Protein AF-A1YMU6-F1 (afdb_monomer_lite)

Secondary structure (DSSP, 8-state):
--SS-SSSHHHHHHHHHHHHHHHSTTT-TTTTS-HHHHHHHHHHHHHHHHTT-HHHHHHHHHHHHHHHHHT---TTSHHHHHHHHHHHHHHHHHGGG-

pLDDT: mean 90.6, std 12.71, range [47.78, 97.75]

Organism: Sus scrofa (NCBI:txid9823)

Foldseek 3Di:
DPPDPPALPVLVVVLVVVVVQCPPPPRVPPVPDDPVVVVVVSVVSSLLSSLLGVVVVVVLVVVLVVCVVVVVQDPVDPVSVSSVSSVVSNCVVCVVVD

Sequence (98 aa):
AQLYGTSATLEHHHFNHAVMILQSEGHNIFANLSSKEYSDLMQLLKQSILATDLTLYFERRTEFFELVSKGEYDWNVKNHRDIFRSMLMTACDLGTWT

Radius of gyration: 15.56 Å; chains: 1; bounding box: 36×31×40 Å

Structure (mmCIF, N/CA/C/O backbone):
data_AF-A1YMU6-F1
#
_entry.id   AF-A1YMU6-F1
#
loop_
_atom_site.group_PDB
_atom_site.id
_atom_site.type_symbol
_atom_site.label_atom_id
_atom_site.label_alt_id
_atom_site.label_comp_id
_atom_site.label_asym_id
_atom_site.label_entity_id
_atom_site.label_seq_id
_atom_site.pdbx_PDB_ins_code
_atom_site.Cartn_x
_atom_site.Cartn_y
_atom_site.Cartn_z
_atom_site.occupancy
_atom_site.B_iso_or_equiv
_atom_site.auth_seq_id
_atom_site.auth_comp_id
_atom_site.auth_asym_id
_atom_site.auth_atom_id
_atom_site.pdbx_PDB_model_num
ATOM 1 N N . ALA A 1 1 ? 14.091 10.184 17.132 1.00 49.25 1 ALA A N 1
ATOM 2 C CA . ALA A 1 1 ? 14.727 9.637 15.913 1.00 49.25 1 ALA A CA 1
ATOM 3 C C . ALA A 1 1 ? 15.370 8.249 16.104 1.00 49.25 1 ALA A C 1
ATOM 5 O O . ALA A 1 1 ? 15.848 7.692 15.133 1.00 49.25 1 ALA A O 1
ATOM 6 N N . GLN A 1 2 ? 15.377 7.659 17.311 1.00 49.62 2 GLN A N 1
ATOM 7 C CA . GLN A 1 2 ? 16.160 6.444 17.610 1.00 49.62 2 GLN A CA 1
ATOM 8 C C . GLN A 1 2 ? 15.361 5.120 17.556 1.00 49.62 2 GLN A C 1
ATOM 10 O O . GLN A 1 2 ? 15.930 4.064 17.796 1.00 49.62 2 GLN A O 1
ATOM 15 N N . LEU A 1 3 ? 14.054 5.168 17.256 1.00 54.44 3 LEU A N 1
ATOM 16 C CA . LEU A 1 3 ? 13.156 3.995 17.236 1.00 54.44 3 LEU A CA 1
ATOM 17 C C . LEU A 1 3 ? 12.945 3.385 15.840 1.00 54.44 3 LEU A C 1
ATOM 19 O O . LEU A 1 3 ? 12.642 2.202 15.738 1.00 54.44 3 LEU A O 1
ATOM 23 N N . TYR A 1 4 ? 13.126 4.164 14.772 1.00 47.78 4 TYR A N 1
ATOM 24 C CA . TYR A 1 4 ? 12.961 3.716 13.389 1.00 47.78 4 TYR A CA 1
ATOM 25 C C . TYR A 1 4 ? 14.312 3.903 12.709 1.00 47.78 4 TYR A C 1
ATOM 27 O O . TYR A 1 4 ? 14.702 5.033 12.433 1.00 47.78 4 TYR A O 1
ATOM 35 N N . GLY A 1 5 ? 15.092 2.831 12.567 1.00 48.06 5 GLY A N 1
ATOM 36 C CA . GLY A 1 5 ? 16.435 2.900 11.990 1.00 48.06 5 GLY A CA 1
ATOM 37 C C . GLY A 1 5 ? 16.408 3.564 10.613 1.00 48.06 5 GLY A C 1
ATOM 38 O O . GLY A 1 5 ? 15.914 2.956 9.681 1.00 48.06 5 GLY A O 1
ATOM 39 N N . THR A 1 6 ? 16.882 4.812 10.540 1.00 55.28 6 THR A N 1
ATOM 40 C CA . THR A 1 6 ? 17.239 5.661 9.377 1.00 55.28 6 THR A CA 1
ATOM 41 C C . THR A 1 6 ? 16.351 5.706 8.118 1.00 55.28 6 THR A C 1
ATOM 43 O O . THR A 1 6 ? 16.608 6.562 7.282 1.00 55.28 6 THR A O 1
ATOM 46 N N . SER A 1 7 ? 15.306 4.893 7.970 1.00 63.31 7 SER A N 1
ATOM 47 C CA . SER A 1 7 ? 14.477 4.793 6.759 1.00 63.31 7 SER A CA 1
ATOM 48 C C . SER A 1 7 ? 13.005 5.032 7.097 1.00 63.31 7 SER A C 1
ATOM 50 O O . SER A 1 7 ? 12.526 4.572 8.139 1.00 63.31 7 SER A O 1
ATOM 52 N N . ALA A 1 8 ? 12.293 5.764 6.238 1.00 74.69 8 ALA A N 1
ATOM 53 C CA . ALA A 1 8 ? 10.862 6.045 6.343 1.00 74.69 8 ALA A CA 1
ATOM 54 C C . ALA A 1 8 ? 10.380 6.594 7.709 1.00 74.69 8 ALA A C 1
ATOM 56 O O . ALA A 1 8 ? 9.319 6.209 8.213 1.00 74.69 8 ALA A O 1
ATOM 57 N N . THR A 1 9 ? 11.180 7.424 8.396 1.00 86.38 9 THR A N 1
ATOM 58 C CA . THR A 1 9 ? 10.844 7.890 9.763 1.00 86.38 9 THR A CA 1
ATOM 59 C C . THR A 1 9 ? 9.599 8.782 9.779 1.00 86.38 9 THR A C 1
ATOM 61 O O . THR A 1 9 ? 8.793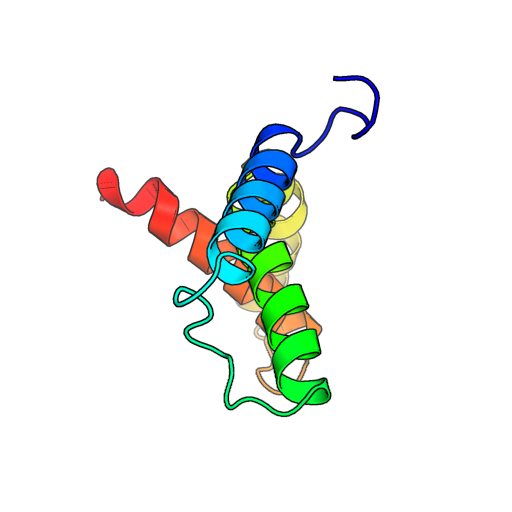 8.686 10.709 1.00 86.38 9 THR A O 1
ATOM 64 N N . LEU A 1 10 ? 9.426 9.633 8.763 1.00 92.25 10 LEU A N 1
ATOM 65 C CA . LEU A 1 10 ? 8.268 10.523 8.652 1.00 92.25 10 LEU A CA 1
ATOM 66 C C . LEU A 1 10 ? 7.006 9.740 8.291 1.00 92.25 10 LEU A C 1
ATOM 68 O O . LEU A 1 10 ? 5.947 9.972 8.858 1.00 92.25 10 LEU A O 1
ATOM 72 N N . GLU A 1 11 ? 7.125 8.739 7.437 1.00 94.69 11 GLU A N 1
ATOM 73 C CA . GLU A 1 11 ? 6.032 7.891 6.981 1.00 94.69 11 GLU A CA 1
ATOM 74 C C . GLU A 1 11 ? 5.533 6.991 8.119 1.00 94.69 11 GLU A C 1
ATOM 76 O O . GLU A 1 11 ? 4.327 6.835 8.312 1.00 94.69 11 GLU A O 1
ATOM 81 N N . HIS A 1 12 ? 6.436 6.469 8.959 1.00 92.62 12 HIS A N 1
ATOM 82 C CA . HIS A 1 12 ? 6.045 5.794 10.202 1.00 92.62 12 HIS A CA 1
ATOM 83 C C . HIS A 1 12 ? 5.314 6.739 11.161 1.00 92.62 12 HIS A C 1
ATOM 85 O O . HIS A 1 12 ? 4.340 6.341 11.804 1.00 92.62 12 HIS A O 1
ATOM 91 N N . HIS A 1 13 ? 5.761 7.992 11.255 1.00 94.62 13 HIS A N 1
ATOM 92 C CA . HIS A 1 13 ? 5.071 9.009 12.037 1.00 94.62 13 HIS A CA 1
ATOM 93 C C . HIS A 1 13 ? 3.671 9.300 11.468 1.00 94.62 13 HIS A C 1
ATOM 95 O O . HIS A 1 13 ? 2.700 9.238 12.220 1.00 94.62 13 HIS A O 1
ATOM 101 N N . HIS A 1 14 ? 3.531 9.493 10.154 1.00 96.06 14 HIS A N 1
ATOM 102 C CA . HIS A 1 14 ? 2.241 9.679 9.481 1.00 96.06 14 HIS A CA 1
ATOM 103 C C . HIS A 1 14 ? 1.293 8.497 9.710 1.00 96.06 14 HIS A C 1
ATOM 105 O O . HIS A 1 14 ? 0.123 8.704 10.032 1.00 96.06 14 HIS A O 1
ATOM 111 N N . PHE A 1 15 ? 1.790 7.260 9.623 1.00 97.00 15 PHE A N 1
ATOM 112 C CA . PHE A 1 15 ? 0.988 6.072 9.910 1.00 97.00 15 PHE A CA 1
ATOM 113 C C . PHE A 1 15 ? 0.474 6.066 11.353 1.00 97.00 15 PHE A C 1
ATOM 115 O O . PHE A 1 15 ? -0.721 5.876 11.576 1.00 97.00 15 PHE A O 1
ATOM 122 N N . ASN A 1 16 ? 1.340 6.333 12.333 1.00 95.75 16 ASN A N 1
ATOM 123 C CA . ASN A 1 16 ? 0.931 6.400 13.738 1.00 95.75 16 ASN A CA 1
ATOM 124 C C . ASN A 1 16 ? -0.105 7.508 13.984 1.00 95.75 16 ASN A C 1
ATOM 126 O O . ASN A 1 16 ? -1.060 7.300 14.730 1.00 95.75 16 ASN A O 1
ATOM 130 N N . HIS A 1 17 ? 0.045 8.661 13.327 1.00 96.69 17 HIS A N 1
ATOM 131 C CA . HIS A 1 17 ? -0.943 9.739 13.380 1.00 96.69 17 HIS A CA 1
ATOM 132 C C . HIS A 1 17 ? -2.292 9.321 12.781 1.00 96.69 17 HIS A C 1
ATOM 134 O O . HIS A 1 17 ? -3.332 9.589 13.383 1.00 96.69 17 HIS A O 1
ATOM 140 N N . ALA A 1 18 ? -2.294 8.617 11.646 1.00 96.88 18 ALA A N 1
ATOM 141 C CA . ALA A 1 18 ? -3.517 8.077 11.057 1.00 96.88 18 ALA A CA 1
ATOM 142 C C . ALA A 1 18 ? -4.205 7.071 11.998 1.00 96.88 18 ALA A C 1
ATOM 144 O O . ALA A 1 18 ? -5.419 7.138 12.191 1.00 96.88 18 ALA A O 1
ATOM 145 N N . VAL A 1 19 ? -3.435 6.186 12.642 1.00 96.38 19 VAL A N 1
ATOM 146 C CA . VAL A 1 19 ? -3.952 5.231 13.639 1.00 96.38 19 VAL A CA 1
ATOM 147 C C . VAL A 1 19 ? -4.578 5.963 14.827 1.00 96.38 19 VAL A C 1
ATOM 149 O O . VAL A 1 19 ? -5.679 5.613 15.241 1.00 96.38 19 VAL A O 1
ATOM 152 N N . MET A 1 20 ? -3.914 6.997 15.349 1.00 97.00 20 MET A N 1
ATOM 153 C CA . MET A 1 20 ? -4.418 7.805 16.464 1.00 97.00 20 MET A CA 1
ATOM 154 C C . MET A 1 20 ? -5.768 8.456 16.132 1.00 97.00 20 MET A C 1
ATOM 156 O O . MET A 1 20 ? -6.685 8.423 16.953 1.00 97.00 20 MET A O 1
ATOM 160 N N . ILE A 1 21 ? -5.915 9.014 14.926 1.00 97.12 21 ILE A N 1
ATOM 161 C CA . ILE A 1 21 ? -7.189 9.584 14.466 1.00 97.12 21 ILE A CA 1
ATOM 162 C C . ILE A 1 21 ? -8.258 8.491 14.398 1.00 97.12 21 ILE A C 1
ATOM 164 O O . ILE A 1 21 ? -9.330 8.663 14.965 1.00 97.12 21 ILE A O 1
ATOM 168 N N . LEU A 1 22 ? -7.962 7.346 13.778 1.00 95.81 22 LEU A N 1
ATOM 169 C CA . LEU A 1 22 ? -8.919 6.237 13.668 1.00 95.81 22 LEU A CA 1
ATOM 170 C C . LEU A 1 22 ? -9.339 5.665 15.028 1.00 95.81 22 LEU A C 1
ATOM 172 O O . LEU A 1 22 ? -10.451 5.167 15.159 1.00 95.81 22 LEU A O 1
ATOM 176 N N . GLN A 1 23 ? -8.472 5.733 16.037 1.00 92.38 23 GLN A N 1
ATOM 177 C CA . GLN A 1 23 ? -8.756 5.274 17.400 1.00 92.38 23 GLN A CA 1
ATOM 178 C C . GLN A 1 23 ? -9.435 6.335 18.276 1.00 92.38 23 GLN A C 1
ATOM 180 O O . GLN A 1 23 ? -9.856 6.021 19.389 1.00 92.38 23 GLN A O 1
ATOM 185 N N . SER A 1 24 ? -9.552 7.576 17.798 1.00 96.19 24 SER A N 1
ATOM 186 C CA . SER A 1 24 ? -10.235 8.643 18.527 1.00 96.19 24 SER A CA 1
ATOM 187 C C . SER A 1 24 ? -11.744 8.390 18.558 1.00 96.19 24 SER A C 1
ATOM 189 O O . SER A 1 24 ? -12.337 7.908 17.589 1.00 96.19 24 SER A O 1
ATOM 191 N N . GLU A 1 25 ? -12.386 8.722 19.678 1.00 95.12 25 GLU A N 1
ATOM 192 C CA . GLU A 1 25 ? -13.821 8.499 19.871 1.00 95.12 25 GLU A CA 1
ATOM 193 C C . GLU A 1 25 ? -14.636 9.156 18.746 1.00 95.12 25 GLU A C 1
ATOM 195 O O . GLU A 1 25 ? -14.430 10.323 18.418 1.00 95.12 25 GLU A O 1
ATOM 200 N N . GLY A 1 26 ? -15.521 8.389 18.105 1.00 94.56 26 GLY A N 1
ATOM 201 C CA . GLY A 1 26 ? -16.352 8.863 16.992 1.00 94.56 26 GLY A CA 1
ATOM 202 C C . GLY A 1 26 ? -15.657 8.988 15.626 1.00 94.56 26 GLY A C 1
ATOM 203 O O . GLY A 1 26 ? -16.325 9.339 14.659 1.00 94.56 26 GLY A O 1
ATOM 204 N N . HIS A 1 27 ? -14.361 8.676 15.508 1.00 94.88 27 HIS A N 1
ATOM 205 C CA . HIS A 1 27 ? -13.588 8.859 14.266 1.00 94.88 27 HIS A CA 1
ATOM 206 C C . HIS A 1 27 ? -13.261 7.553 13.531 1.00 94.88 27 HIS A C 1
ATOM 208 O O . HIS A 1 27 ? -12.753 7.587 12.407 1.00 94.88 27 HIS A O 1
ATOM 214 N N . ASN A 1 28 ? -13.558 6.395 14.130 1.00 94.44 28 ASN A N 1
ATOM 215 C CA . ASN A 1 28 ? -13.334 5.110 13.477 1.00 94.44 28 ASN A CA 1
ATOM 216 C C . ASN A 1 28 ? -14.357 4.872 12.355 1.00 94.44 28 ASN A C 1
ATOM 218 O O . ASN A 1 28 ? -15.364 4.185 12.537 1.00 94.44 28 ASN A O 1
ATOM 222 N N . ILE A 1 29 ? -14.067 5.394 11.164 1.00 96.31 29 ILE A N 1
ATOM 223 C CA . ILE A 1 29 ? -14.884 5.196 9.957 1.00 96.31 29 ILE A CA 1
ATOM 224 C C . ILE A 1 29 ? -14.931 3.730 9.485 1.00 96.31 29 ILE A C 1
ATOM 226 O O . ILE A 1 29 ? -15.724 3.389 8.612 1.00 96.31 29 ILE A O 1
ATOM 230 N N . PHE A 1 30 ? -14.117 2.851 10.078 1.00 95.69 30 PHE A N 1
ATOM 231 C CA . PHE A 1 30 ? -14.036 1.423 9.772 1.00 95.69 30 PHE A CA 1
ATOM 232 C C . PHE A 1 30 ? -14.589 0.536 10.898 1.00 95.69 30 PHE A C 1
ATOM 234 O O . PHE A 1 30 ? -14.352 -0.670 10.901 1.00 95.69 30 PHE A O 1
ATOM 241 N N . ALA A 1 31 ? -15.341 1.105 11.848 1.00 93.81 31 ALA A N 1
ATOM 242 C CA . ALA A 1 31 ? -15.844 0.396 13.030 1.00 93.81 31 ALA A CA 1
ATOM 243 C C . ALA A 1 31 ? -16.731 -0.827 12.719 1.00 93.81 31 ALA A C 1
ATOM 245 O O . ALA A 1 31 ? -16.846 -1.720 13.552 1.00 93.81 31 ALA A O 1
ATOM 246 N N . ASN A 1 32 ? -17.338 -0.877 11.529 1.00 95.75 32 ASN A N 1
ATOM 247 C CA . ASN A 1 32 ? -18.222 -1.969 11.108 1.00 95.75 32 ASN A CA 1
ATOM 248 C C . ASN A 1 32 ? -17.491 -3.137 10.425 1.00 95.75 32 ASN A C 1
ATOM 250 O O . ASN A 1 32 ? -18.139 -4.109 10.040 1.00 95.75 32 ASN A O 1
ATOM 254 N N . LEU A 1 33 ? -16.172 -3.048 10.236 1.00 96.94 33 LEU A N 1
ATOM 255 C CA . LEU A 1 33 ? -15.386 -4.143 9.673 1.00 96.94 33 LEU A CA 1
ATOM 256 C C . LEU A 1 33 ? -15.207 -5.269 10.694 1.00 96.94 33 LEU A C 1
ATOM 258 O O . LEU A 1 33 ? -15.056 -5.031 11.895 1.00 96.94 33 LEU A O 1
ATOM 262 N N . SER A 1 34 ? -15.140 -6.508 10.211 1.00 97.75 34 SER A N 1
ATOM 263 C CA . SER A 1 34 ? -14.671 -7.618 11.038 1.00 97.75 34 SER A CA 1
ATOM 264 C C . SER A 1 34 ? -13.222 -7.386 11.476 1.00 97.75 34 SER A C 1
ATOM 266 O O . SER A 1 34 ? -12.449 -6.689 10.816 1.00 97.75 34 SER A O 1
ATOM 268 N N . SER A 1 35 ? -12.796 -8.032 12.564 1.00 95.94 35 SER A N 1
ATOM 269 C CA . SER A 1 35 ? -11.414 -7.908 13.052 1.00 95.94 35 SER A CA 1
ATOM 270 C C . SER A 1 35 ? -10.373 -8.291 11.992 1.00 95.94 35 SER A C 1
ATOM 272 O O . SER A 1 35 ? -9.288 -7.714 11.953 1.00 95.94 35 SER A O 1
ATOM 274 N N . LYS A 1 36 ? -10.711 -9.240 11.107 1.00 97.06 36 LYS A N 1
ATOM 275 C CA . LYS A 1 36 ? -9.851 -9.645 9.993 1.00 97.06 36 LYS A CA 1
ATOM 276 C C . LYS A 1 36 ? -9.734 -8.542 8.942 1.00 97.06 36 LYS A C 1
ATOM 278 O O . LYS A 1 36 ? -8.621 -8.174 8.586 1.00 97.06 36 LYS A O 1
ATOM 283 N N . GLU A 1 37 ? -10.859 -8.004 8.481 1.00 97.31 37 GLU A N 1
ATOM 284 C CA . GLU A 1 37 ? -10.876 -6.919 7.491 1.00 97.31 37 GLU A CA 1
ATOM 285 C C . GLU A 1 37 ? -10.188 -5.665 8.026 1.00 97.31 37 GLU A C 1
ATOM 287 O O . GLU A 1 37 ? -9.425 -5.031 7.303 1.00 97.31 37 GLU A O 1
ATOM 292 N N . TYR A 1 38 ? -10.392 -5.345 9.305 1.00 96.25 38 TYR A N 1
ATOM 293 C CA . TYR A 1 38 ? -9.706 -4.236 9.955 1.00 96.25 38 TYR A CA 1
ATOM 294 C C . TYR A 1 38 ? -8.188 -4.454 9.981 1.00 96.25 38 TYR A C 1
ATOM 296 O O . TYR A 1 38 ? -7.429 -3.558 9.626 1.00 96.25 38 TYR A O 1
ATOM 304 N N . SER A 1 39 ? -7.723 -5.654 10.340 1.00 96.06 39 SER A N 1
ATOM 305 C CA . SER A 1 39 ? -6.293 -5.989 10.309 1.00 96.06 39 SER A CA 1
ATOM 306 C C . SER A 1 39 ? -5.707 -5.865 8.898 1.00 96.06 39 SER A C 1
ATOM 308 O O . SER A 1 39 ? -4.641 -5.270 8.719 1.00 96.06 39 SER A O 1
ATOM 310 N N . ASP A 1 40 ? -6.405 -6.400 7.894 1.00 95.62 40 ASP A N 1
ATOM 311 C CA . ASP A 1 40 ? -5.974 -6.351 6.495 1.00 95.62 40 ASP A CA 1
ATOM 312 C C . ASP A 1 40 ? -5.937 -4.892 5.983 1.00 95.62 40 ASP A C 1
ATOM 314 O O . ASP A 1 40 ? -4.985 -4.489 5.308 1.00 95.62 40 ASP A O 1
ATOM 318 N N . LEU A 1 41 ? -6.911 -4.066 6.380 1.00 96.00 41 LEU A N 1
ATOM 319 C CA . LEU A 1 41 ? -6.954 -2.633 6.088 1.00 96.00 41 LEU A CA 1
ATOM 320 C C . LEU A 1 41 ? -5.801 -1.870 6.747 1.00 96.00 41 LEU A C 1
ATOM 322 O O . LEU A 1 41 ? -5.162 -1.055 6.087 1.00 96.00 41 LEU A O 1
ATOM 326 N N . MET A 1 42 ? -5.509 -2.123 8.024 1.00 96.38 42 MET A N 1
ATOM 327 C CA . MET A 1 42 ? -4.412 -1.449 8.728 1.00 96.38 42 MET A CA 1
ATOM 328 C C . MET A 1 42 ? -3.056 -1.781 8.102 1.00 96.38 42 MET A C 1
ATOM 330 O O . MET A 1 42 ? -2.194 -0.905 7.987 1.00 96.38 42 MET A O 1
ATOM 334 N N . GLN A 1 43 ? -2.877 -3.024 7.647 1.00 95.38 43 GLN A N 1
ATOM 335 C CA . GLN A 1 43 ? -1.689 -3.428 6.902 1.00 95.38 43 GLN A CA 1
ATOM 336 C C . GLN A 1 43 ? -1.597 -2.695 5.558 1.00 95.38 43 GLN A C 1
ATOM 338 O O . GLN A 1 43 ? -0.523 -2.198 5.211 1.00 95.38 43 GLN A O 1
ATOM 343 N N . LEU A 1 44 ? -2.710 -2.593 4.825 1.00 95.19 44 LEU A N 1
ATOM 344 C CA . LEU A 1 44 ? -2.770 -1.853 3.565 1.00 95.19 44 LEU A CA 1
ATOM 345 C C . LEU A 1 44 ? -2.457 -0.365 3.774 1.00 95.19 44 LEU A C 1
ATOM 347 O O . LEU A 1 44 ? -1.616 0.179 3.068 1.00 95.19 44 LEU A O 1
ATOM 351 N N . LEU A 1 45 ? -3.065 0.274 4.778 1.00 96.25 45 LEU A N 1
ATOM 352 C CA . LEU A 1 45 ? -2.830 1.676 5.131 1.00 96.25 45 LEU A CA 1
ATOM 353 C C . LEU A 1 45 ? -1.349 1.933 5.429 1.00 96.25 45 LEU A C 1
ATOM 355 O O . LEU A 1 45 ? -0.766 2.876 4.894 1.00 96.25 45 LEU A O 1
ATOM 359 N N . LYS A 1 46 ? -0.720 1.064 6.232 1.00 96.06 46 LYS A N 1
ATOM 360 C CA . LYS A 1 46 ? 0.713 1.147 6.533 1.00 96.06 46 LYS A CA 1
ATOM 361 C C . LYS A 1 46 ? 1.557 1.072 5.264 1.00 96.06 46 LYS A C 1
ATOM 363 O O . LYS A 1 46 ? 2.444 1.895 5.071 1.00 96.06 46 LYS A O 1
ATOM 368 N N . GLN A 1 47 ? 1.294 0.086 4.408 1.00 94.69 47 GLN A N 1
ATOM 369 C CA . GLN A 1 47 ? 2.047 -0.106 3.168 1.00 94.69 47 GLN A CA 1
ATOM 370 C C . GLN A 1 47 ? 1.889 1.076 2.210 1.00 94.69 47 GLN A C 1
ATOM 372 O O . GLN A 1 47 ? 2.874 1.485 1.600 1.00 94.69 47 GLN A O 1
ATOM 377 N N . SER A 1 48 ? 0.685 1.640 2.110 1.00 95.62 48 SER A N 1
ATOM 378 C CA . SER A 1 48 ? 0.413 2.796 1.259 1.00 95.62 48 SER A CA 1
ATOM 379 C C . SER A 1 48 ? 1.142 4.053 1.729 1.00 95.62 48 SER A C 1
ATOM 381 O O . SER A 1 48 ? 1.721 4.747 0.902 1.00 95.62 48 SER A O 1
ATOM 383 N N . ILE A 1 49 ? 1.161 4.326 3.040 1.00 96.06 49 ILE A N 1
ATOM 384 C CA . ILE A 1 49 ? 1.874 5.487 3.600 1.00 96.06 49 ILE A CA 1
ATOM 385 C C . ILE A 1 49 ? 3.388 5.311 3.471 1.00 96.06 49 ILE A C 1
ATOM 387 O O . ILE A 1 49 ? 4.078 6.239 3.084 1.00 96.06 49 ILE A O 1
ATOM 391 N N . LEU A 1 50 ? 3.926 4.119 3.742 1.00 94.81 50 LEU A N 1
ATOM 392 C CA . LEU A 1 50 ? 5.361 3.881 3.559 1.00 94.81 50 LEU A CA 1
ATOM 393 C C . LEU A 1 50 ? 5.790 4.030 2.093 1.00 94.81 50 LEU A C 1
ATOM 395 O O . LEU A 1 50 ? 6.896 4.479 1.827 1.00 94.81 50 LEU A O 1
ATOM 399 N N . ALA A 1 51 ? 4.925 3.694 1.134 1.00 94.88 51 ALA A N 1
ATOM 400 C CA . ALA A 1 51 ? 5.234 3.824 -0.289 1.00 94.88 51 ALA A CA 1
ATOM 401 C C . ALA A 1 51 ? 5.378 5.277 -0.789 1.00 94.88 51 ALA A C 1
ATOM 403 O O . ALA A 1 51 ? 5.774 5.473 -1.939 1.00 94.88 51 ALA A O 1
ATOM 404 N N . THR A 1 52 ? 5.079 6.285 0.037 1.00 94.69 52 THR A N 1
ATOM 405 C CA . THR A 1 52 ? 5.380 7.687 -0.292 1.00 94.69 52 THR A CA 1
ATOM 406 C C . THR A 1 52 ? 6.842 8.055 -0.010 1.00 94.69 52 THR A C 1
ATOM 408 O O . THR A 1 52 ? 7.305 9.077 -0.502 1.00 94.69 52 THR A O 1
ATOM 411 N N . ASP A 1 53 ? 7.604 7.230 0.724 1.00 94.31 53 ASP A N 1
ATOM 412 C CA . ASP A 1 53 ? 9.055 7.422 0.867 1.00 94.31 53 ASP A CA 1
ATOM 413 C C . ASP A 1 53 ? 9.746 7.129 -0.475 1.00 94.31 53 ASP A C 1
ATOM 415 O O . ASP A 1 53 ? 9.761 5.992 -0.965 1.00 94.31 53 ASP A O 1
ATOM 419 N N . LEU A 1 54 ? 10.367 8.153 -1.065 1.00 92.88 54 LEU A N 1
ATOM 420 C CA . LEU A 1 54 ? 11.081 8.024 -2.335 1.00 92.88 54 LEU A CA 1
ATOM 421 C C . LEU A 1 54 ? 12.240 7.019 -2.274 1.00 92.88 54 LEU A C 1
ATOM 423 O O . LEU A 1 54 ? 12.573 6.418 -3.297 1.00 92.88 54 LEU A O 1
ATOM 427 N N . THR A 1 55 ? 12.824 6.780 -1.100 1.00 92.06 55 THR A N 1
ATOM 428 C CA . THR A 1 55 ? 13.844 5.738 -0.907 1.00 92.06 55 THR A CA 1
ATOM 429 C C . THR A 1 55 ? 13.265 4.364 -1.242 1.00 92.06 55 THR A C 1
ATOM 431 O O . THR A 1 55 ? 13.822 3.639 -2.067 1.00 92.06 55 THR A O 1
ATOM 434 N N . LEU A 1 56 ? 12.084 4.050 -0.698 1.00 91.00 56 LEU A N 1
ATOM 435 C CA . LEU A 1 56 ? 11.374 2.796 -0.964 1.00 91.00 56 LEU A CA 1
ATOM 436 C C . LEU A 1 56 ? 10.886 2.707 -2.416 1.00 91.00 56 LEU A C 1
ATOM 438 O O . LEU A 1 56 ? 10.880 1.620 -3.000 1.00 91.00 56 LEU A O 1
ATOM 442 N N . TYR A 1 57 ? 10.514 3.834 -3.031 1.00 93.56 57 TYR A N 1
ATOM 443 C CA . TYR A 1 57 ? 10.232 3.882 -4.467 1.00 93.56 57 TYR A CA 1
ATOM 444 C C . TYR A 1 57 ? 11.455 3.457 -5.292 1.00 93.56 57 TYR A C 1
ATOM 446 O O . TYR A 1 57 ? 11.333 2.592 -6.162 1.00 93.56 57 TYR A O 1
ATOM 454 N N . PHE A 1 58 ? 12.638 4.014 -5.020 1.00 93.19 58 PHE A N 1
ATOM 455 C CA . PHE A 1 58 ? 13.852 3.689 -5.773 1.00 93.19 58 PHE A CA 1
ATOM 456 C C . PHE A 1 58 ? 14.291 2.231 -5.601 1.00 93.19 58 PHE A C 1
ATOM 458 O O . PHE A 1 58 ? 14.765 1.636 -6.570 1.00 93.19 58 PHE A O 1
ATOM 465 N N . GLU A 1 59 ? 14.080 1.645 -4.423 1.00 91.94 59 GLU A N 1
ATOM 466 C CA . GLU A 1 59 ? 14.329 0.222 -4.165 1.00 91.94 59 GLU A CA 1
ATOM 467 C C . GLU A 1 59 ? 13.395 -0.695 -4.970 1.00 91.94 59 GLU A C 1
ATOM 469 O O . GLU A 1 59 ? 13.825 -1.737 -5.462 1.00 91.94 59 GLU A O 1
ATOM 474 N N . ARG A 1 60 ? 12.122 -0.311 -5.137 1.00 91.56 60 ARG A N 1
ATOM 475 C CA . ARG A 1 60 ? 11.082 -1.170 -5.738 1.00 91.56 60 ARG A CA 1
ATOM 476 C C . ARG A 1 60 ? 10.839 -0.940 -7.226 1.00 91.56 60 ARG A C 1
ATOM 478 O O . ARG A 1 60 ? 10.358 -1.841 -7.912 1.00 91.56 60 ARG A O 1
ATOM 485 N N . ARG A 1 61 ? 11.140 0.251 -7.753 1.00 95.19 61 ARG A N 1
ATOM 486 C CA . ARG A 1 61 ? 10.795 0.615 -9.141 1.00 95.19 61 AR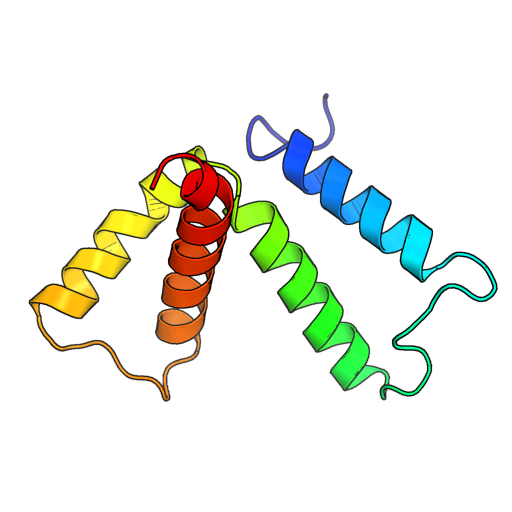G A CA 1
ATOM 487 C C . ARG A 1 61 ? 11.456 -0.286 -10.183 1.00 95.19 61 ARG A C 1
ATOM 489 O O . ARG A 1 61 ? 10.874 -0.509 -11.238 1.00 95.19 61 ARG A O 1
ATOM 496 N N . THR A 1 62 ? 12.654 -0.801 -9.897 1.00 95.75 62 THR A N 1
ATOM 497 C CA . THR A 1 62 ? 13.385 -1.677 -10.823 1.00 95.75 62 THR A CA 1
ATOM 498 C C . THR A 1 62 ? 12.633 -2.987 -11.024 1.00 95.75 62 THR A C 1
ATOM 500 O O . THR A 1 62 ? 12.358 -3.354 -12.161 1.00 95.75 62 THR A O 1
ATOM 503 N N . GLU A 1 63 ? 12.204 -3.629 -9.932 1.00 95.44 63 GLU A N 1
ATOM 504 C CA . GLU A 1 63 ? 11.392 -4.852 -9.981 1.00 95.44 63 GLU A CA 1
ATOM 505 C C . GLU A 1 63 ? 10.087 -4.616 -10.753 1.00 95.44 63 GLU A C 1
ATOM 507 O O . GLU A 1 63 ? 9.721 -5.407 -11.620 1.00 95.44 63 GLU A O 1
ATOM 512 N N . PHE A 1 64 ? 9.415 -3.485 -10.506 1.00 96.44 64 PHE A N 1
ATOM 513 C CA . PHE A 1 64 ? 8.202 -3.127 -11.239 1.00 96.44 64 PHE A CA 1
ATOM 514 C C . PHE A 1 64 ? 8.434 -3.010 -12.751 1.00 96.44 64 PHE A C 1
ATOM 516 O O . PHE A 1 64 ? 7.709 -3.621 -13.538 1.00 96.44 64 PHE A O 1
ATOM 523 N N . PHE A 1 65 ? 9.434 -2.232 -13.174 1.00 96.50 65 PHE A N 1
ATOM 524 C CA . PHE A 1 65 ? 9.706 -2.028 -14.596 1.00 96.50 65 PHE A CA 1
ATOM 525 C C . PHE A 1 65 ? 10.173 -3.311 -15.289 1.00 96.50 65 PHE A C 1
ATOM 527 O O . PHE A 1 65 ? 9.813 -3.543 -16.445 1.00 96.50 65 PHE A O 1
ATOM 534 N N . GLU A 1 66 ? 10.911 -4.179 -14.598 1.00 96.75 66 GLU A N 1
ATOM 535 C CA . GLU A 1 66 ? 11.260 -5.502 -15.116 1.00 96.75 66 GLU A CA 1
ATOM 536 C C . GLU A 1 66 ? 10.024 -6.386 -15.324 1.00 96.75 66 GLU A C 1
ATOM 538 O O . GLU A 1 66 ? 9.858 -6.937 -16.412 1.00 96.75 66 GLU A O 1
ATOM 543 N N . LEU A 1 67 ? 9.127 -6.473 -14.335 1.00 96.50 67 LEU A N 1
ATOM 544 C CA . LEU A 1 67 ? 7.886 -7.252 -14.443 1.00 96.50 67 LEU A CA 1
ATOM 545 C C . LEU A 1 67 ? 7.017 -6.785 -15.617 1.00 96.50 67 LEU A C 1
ATOM 547 O O . LEU A 1 67 ? 6.479 -7.601 -16.369 1.00 96.50 67 LEU A O 1
ATOM 551 N N . VAL A 1 68 ? 6.887 -5.467 -15.789 1.00 95.25 68 VAL A N 1
ATOM 552 C CA . VAL A 1 68 ? 6.089 -4.872 -16.869 1.00 95.25 68 VAL A CA 1
ATOM 553 C C . VAL A 1 68 ? 6.753 -5.080 -18.229 1.00 95.25 68 VAL A C 1
ATOM 555 O O . VAL A 1 68 ? 6.080 -5.484 -19.175 1.00 95.25 68 VAL A O 1
ATOM 558 N N . SER A 1 69 ? 8.063 -4.847 -18.343 1.00 96.50 69 SER A N 1
ATOM 559 C CA . SER A 1 69 ? 8.785 -4.978 -19.619 1.00 96.50 69 SER A CA 1
ATOM 560 C C . SER A 1 69 ? 8.846 -6.417 -20.136 1.00 96.50 69 SER A C 1
ATOM 562 O O . SER A 1 69 ? 8.791 -6.621 -21.348 1.00 96.50 69 SER A O 1
ATOM 564 N N . LYS A 1 70 ? 8.903 -7.413 -19.244 1.00 97.00 70 LYS A N 1
ATOM 565 C CA . LYS A 1 70 ? 8.858 -8.841 -19.603 1.00 97.00 70 LYS A CA 1
ATOM 566 C C . LYS A 1 70 ? 7.438 -9.360 -19.864 1.00 97.00 70 LYS A C 1
ATOM 568 O O . LYS A 1 70 ? 7.286 -10.463 -20.377 1.00 97.00 70 LYS A O 1
ATOM 573 N N . GLY A 1 71 ? 6.402 -8.589 -19.521 1.00 95.75 71 GLY A N 1
ATOM 574 C CA . GLY A 1 71 ? 5.008 -9.040 -19.592 1.00 95.75 71 GLY A CA 1
ATOM 575 C C . GLY A 1 71 ? 4.655 -10.112 -18.552 1.00 95.75 71 GLY A C 1
ATOM 576 O O . GLY A 1 71 ? 3.688 -10.844 -18.731 1.00 95.75 71 GLY A O 1
ATOM 577 N N . GLU A 1 72 ? 5.432 -10.207 -17.471 1.00 96.25 72 GLU A N 1
ATOM 578 C CA . GLU A 1 72 ? 5.279 -11.204 -16.398 1.00 96.25 72 GLU A CA 1
ATOM 579 C C . GLU A 1 72 ? 4.356 -10.719 -15.269 1.00 96.25 72 GLU A C 1
ATOM 581 O O . G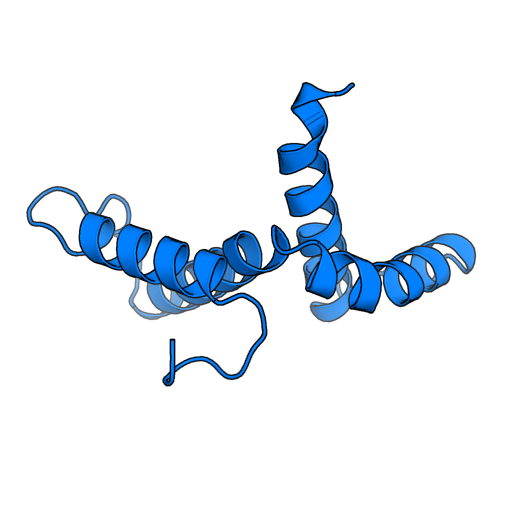LU A 1 72 ? 4.086 -11.445 -14.310 1.00 96.25 72 GLU A O 1
ATOM 586 N N . TYR A 1 73 ? 3.857 -9.483 -15.365 1.00 95.31 73 TYR A N 1
ATOM 587 C CA . TYR A 1 73 ? 2.920 -8.946 -14.390 1.00 95.31 73 TYR A CA 1
ATOM 588 C C . TYR A 1 73 ? 1.605 -9.746 -14.382 1.00 95.31 73 TYR A C 1
ATOM 590 O O . TYR A 1 73 ? 0.878 -9.818 -15.370 1.00 95.31 73 TYR A O 1
ATOM 598 N N . ASP A 1 74 ? 1.265 -10.273 -13.209 1.00 95.81 74 ASP A N 1
ATOM 599 C CA . ASP A 1 74 ? 0.053 -11.059 -12.950 1.00 95.81 74 ASP A CA 1
ATOM 600 C C . ASP A 1 74 ? -0.747 -10.460 -11.787 1.00 95.81 74 ASP A C 1
ATOM 602 O O . ASP A 1 74 ? -0.265 -10.381 -10.655 1.00 95.81 74 ASP A O 1
ATOM 606 N N . TRP A 1 75 ? -2.003 -10.092 -12.056 1.00 94.38 75 TRP A N 1
ATOM 607 C CA . TRP A 1 75 ? -2.944 -9.559 -11.070 1.00 94.38 75 TRP A CA 1
ATOM 608 C C . TRP A 1 75 ? -3.306 -10.551 -9.964 1.00 94.38 75 TRP A C 1
ATOM 610 O O . TRP A 1 75 ? -3.703 -10.121 -8.879 1.00 94.38 75 TRP A O 1
ATOM 620 N N . ASN A 1 76 ? -3.169 -11.858 -10.182 1.00 96.62 76 ASN A N 1
ATOM 621 C CA . ASN A 1 76 ? -3.484 -12.877 -9.178 1.00 96.62 76 ASN A CA 1
ATOM 622 C C . ASN A 1 76 ? -2.383 -13.002 -8.116 1.00 96.62 76 ASN A C 1
ATOM 624 O O . ASN A 1 76 ? -2.662 -13.359 -6.965 1.00 96.62 76 ASN A O 1
ATOM 628 N N . VAL A 1 77 ? -1.158 -12.585 -8.437 1.00 96.31 77 VAL A N 1
ATOM 629 C CA . VAL A 1 77 ? -0.019 -12.603 -7.517 1.00 96.31 77 VAL A CA 1
ATOM 630 C C . VAL A 1 77 ? -0.069 -11.394 -6.583 1.00 96.31 77 VAL A C 1
ATOM 632 O O . VAL A 1 77 ? -0.027 -10.239 -7.006 1.00 96.31 77 VAL A O 1
ATOM 635 N N . LYS A 1 78 ? -0.132 -11.649 -5.269 1.00 93.56 78 LYS A N 1
ATOM 636 C CA . LYS A 1 78 ? -0.203 -10.585 -4.253 1.00 93.56 78 LYS A CA 1
ATOM 637 C C . LYS A 1 78 ? 0.982 -9.618 -4.336 1.00 93.56 78 LYS A C 1
ATOM 639 O O . LYS A 1 78 ? 0.757 -8.415 -4.295 1.00 93.56 78 LYS A O 1
ATOM 644 N N . ASN A 1 79 ? 2.200 -10.139 -4.502 1.00 94.62 79 ASN A N 1
ATOM 645 C CA . ASN A 1 79 ? 3.416 -9.325 -4.587 1.00 94.62 79 ASN A CA 1
ATOM 646 C C . ASN A 1 79 ? 3.360 -8.319 -5.748 1.00 94.62 79 ASN A C 1
ATOM 648 O O . ASN A 1 79 ? 3.612 -7.138 -5.544 1.00 94.62 79 ASN A O 1
ATOM 652 N N . HIS A 1 80 ? 2.930 -8.758 -6.936 1.00 96.06 80 HIS A N 1
ATOM 653 C CA . HIS A 1 80 ? 2.778 -7.880 -8.100 1.00 96.06 80 HIS A CA 1
ATOM 654 C C . HIS A 1 80 ? 1.801 -6.738 -7.816 1.00 96.06 80 HIS A C 1
ATOM 656 O O . HIS A 1 80 ? 2.117 -5.572 -8.055 1.00 96.06 80 HIS A O 1
ATOM 662 N N . ARG A 1 81 ? 0.644 -7.056 -7.217 1.00 95.25 81 ARG A N 1
ATOM 663 C CA . ARG A 1 81 ? -0.323 -6.027 -6.819 1.00 95.25 81 ARG A CA 1
ATOM 664 C C . ARG A 1 81 ? 0.249 -5.068 -5.771 1.00 95.25 81 ARG A C 1
ATOM 666 O O . ARG A 1 81 ? -0.079 -3.887 -5.801 1.00 95.25 81 ARG A O 1
ATOM 673 N N . ASP A 1 82 ? 1.056 -5.556 -4.833 1.00 94.44 82 ASP A N 1
ATOM 674 C CA . ASP A 1 82 ? 1.658 -4.729 -3.781 1.00 94.44 82 ASP A CA 1
ATOM 675 C C . ASP A 1 82 ? 2.711 -3.769 -4.358 1.00 94.44 82 ASP A C 1
ATOM 677 O O . A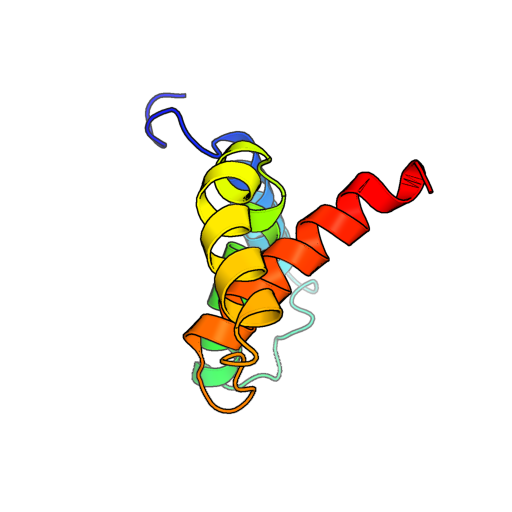SP A 1 82 ? 2.696 -2.586 -4.022 1.00 94.44 82 ASP A O 1
ATOM 681 N N . ILE A 1 83 ? 3.554 -4.235 -5.285 1.00 95.19 83 ILE A N 1
ATOM 682 C CA . ILE A 1 83 ? 4.530 -3.402 -6.007 1.00 95.19 83 ILE A CA 1
ATOM 683 C C . ILE A 1 83 ? 3.818 -2.331 -6.833 1.00 95.19 83 ILE A C 1
ATOM 685 O O . ILE A 1 83 ? 4.161 -1.152 -6.742 1.00 95.19 83 ILE A O 1
ATOM 689 N N . PHE A 1 84 ? 2.794 -2.721 -7.597 1.00 95.81 84 PHE A N 1
ATOM 690 C CA . PHE A 1 84 ? 2.007 -1.780 -8.391 1.00 95.81 84 PHE A CA 1
ATOM 691 C C . PHE A 1 84 ? 1.359 -0.705 -7.515 1.00 95.81 84 PHE A C 1
ATOM 693 O O . PHE A 1 84 ? 1.442 0.479 -7.834 1.00 95.81 84 PHE A O 1
ATOM 700 N N . ARG A 1 85 ? 0.766 -1.090 -6.376 1.00 95.38 85 ARG A N 1
ATOM 701 C CA . ARG A 1 85 ? 0.217 -0.124 -5.414 1.00 95.38 85 ARG A CA 1
ATOM 702 C C . ARG A 1 85 ? 1.284 0.820 -4.885 1.00 95.38 85 ARG A C 1
ATOM 704 O O . ARG A 1 85 ? 1.005 2.008 -4.786 1.00 95.38 85 ARG A O 1
ATOM 711 N N . SER A 1 86 ? 2.484 0.328 -4.572 1.00 94.94 86 SER A N 1
ATOM 712 C CA . SER A 1 86 ? 3.575 1.206 -4.143 1.00 94.94 86 SER A CA 1
ATOM 713 C C . SER A 1 86 ? 3.910 2.252 -5.209 1.00 94.94 86 SER A C 1
ATOM 715 O O . SER A 1 86 ? 3.987 3.430 -4.882 1.00 94.94 86 SER A O 1
ATOM 717 N N . MET A 1 87 ? 4.016 1.852 -6.481 1.00 96.50 87 MET A N 1
ATOM 718 C CA . MET A 1 87 ? 4.255 2.791 -7.587 1.00 96.50 87 MET A CA 1
ATOM 719 C C . MET A 1 87 ? 3.104 3.790 -7.763 1.00 96.50 87 MET A C 1
ATOM 721 O O . MET A 1 87 ? 3.348 4.971 -7.996 1.00 96.50 87 MET A O 1
ATOM 725 N N . LEU A 1 88 ? 1.856 3.332 -7.625 1.00 95.62 88 LEU A N 1
ATOM 726 C CA . LEU A 1 88 ? 0.671 4.183 -7.724 1.00 95.62 88 LEU A CA 1
ATOM 727 C C . LEU A 1 88 ? 0.631 5.237 -6.611 1.00 95.62 88 LEU A C 1
ATOM 729 O O . LEU A 1 88 ? 0.339 6.393 -6.896 1.00 95.62 88 LEU A O 1
ATOM 733 N N . MET A 1 89 ? 0.959 4.865 -5.370 1.00 95.94 89 MET A N 1
ATOM 734 C CA . MET A 1 89 ? 1.015 5.814 -4.253 1.00 95.94 89 MET A CA 1
ATOM 735 C C . MET A 1 89 ? 2.034 6.925 -4.513 1.00 95.94 89 MET A C 1
ATOM 737 O O . MET A 1 89 ? 1.699 8.096 -4.357 1.00 95.94 89 MET A O 1
ATOM 741 N N . THR A 1 90 ? 3.238 6.576 -4.981 1.00 93.75 90 THR A N 1
ATOM 742 C CA . THR A 1 90 ? 4.254 7.568 -5.361 1.00 93.75 90 THR A CA 1
ATOM 743 C C . THR A 1 90 ? 3.786 8.443 -6.528 1.00 93.75 90 THR A C 1
ATOM 745 O O . THR A 1 90 ? 3.983 9.655 -6.511 1.00 93.75 90 THR A O 1
ATOM 748 N N . ALA A 1 91 ? 3.138 7.858 -7.540 1.00 93.94 91 ALA A N 1
ATOM 749 C CA . ALA A 1 91 ? 2.612 8.613 -8.676 1.00 93.94 91 ALA A CA 1
ATOM 750 C C . ALA A 1 91 ? 1.528 9.619 -8.253 1.00 93.94 91 ALA A C 1
ATOM 752 O O . ALA A 1 91 ? 1.525 10.744 -8.742 1.00 93.94 91 ALA A O 1
ATOM 753 N N . CYS A 1 92 ? 0.636 9.244 -7.330 1.00 93.31 92 CYS A N 1
ATOM 754 C CA . CYS A 1 92 ? -0.364 10.156 -6.777 1.00 93.31 92 CYS A CA 1
ATOM 755 C C . CYS A 1 92 ? 0.269 11.286 -5.953 1.00 93.31 92 CYS A C 1
ATOM 757 O O . CYS A 1 92 ? -0.169 12.427 -6.073 1.00 93.31 92 CYS A O 1
ATOM 759 N N . ASP A 1 93 ? 1.294 10.984 -5.153 1.00 92.38 93 ASP A N 1
ATOM 760 C CA . ASP A 1 93 ? 2.004 11.971 -4.327 1.00 92.38 93 ASP A CA 1
ATOM 761 C C . ASP A 1 93 ? 2.724 13.030 -5.185 1.00 92.38 93 ASP A C 1
ATOM 763 O O . ASP A 1 93 ? 2.625 14.236 -4.950 1.00 92.38 93 ASP A O 1
ATOM 767 N N . LE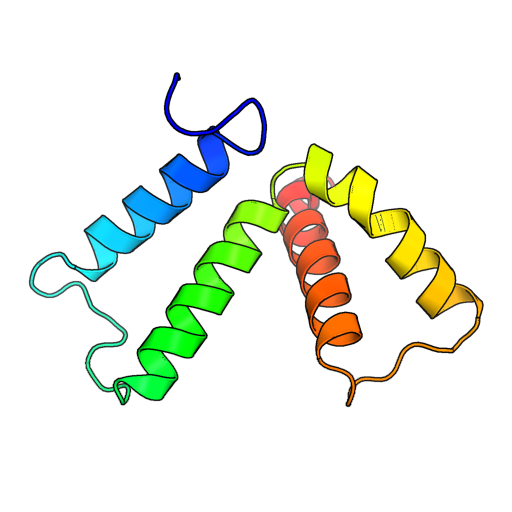U A 1 94 ? 3.363 12.589 -6.273 1.00 90.56 94 LEU A N 1
ATOM 768 C CA . LEU A 1 94 ? 4.051 13.460 -7.231 1.00 90.56 94 LEU A CA 1
ATOM 769 C C . LEU A 1 94 ? 3.125 14.059 -8.304 1.00 90.56 94 LEU A C 1
ATOM 771 O O . LEU A 1 94 ? 3.556 14.925 -9.064 1.00 90.56 94 LEU A O 1
ATOM 775 N N . GLY A 1 95 ? 1.862 13.632 -8.378 1.00 83.00 95 GLY A N 1
ATOM 776 C CA . GLY A 1 95 ? 0.904 14.036 -9.417 1.00 83.00 95 GLY A CA 1
ATOM 777 C C . GLY A 1 95 ? 0.514 15.517 -9.390 1.00 83.00 95 GLY A C 1
ATOM 778 O O . GLY A 1 95 ? -0.153 15.997 -10.296 1.00 83.00 95 GLY A O 1
ATOM 779 N N . THR A 1 96 ? 0.956 16.272 -8.384 1.00 67.25 96 THR A N 1
ATOM 780 C CA . THR A 1 96 ? 0.861 17.741 -8.375 1.00 67.25 96 THR A CA 1
ATOM 781 C C . THR A 1 96 ? 1.768 18.409 -9.417 1.00 67.25 96 THR A C 1
ATOM 783 O O . THR A 1 96 ? 1.562 19.578 -9.738 1.00 67.25 96 THR A O 1
ATOM 786 N N . TRP A 1 97 ? 2.746 17.677 -9.962 1.00 60.94 97 TRP A N 1
ATOM 787 C CA . TRP A 1 97 ? 3.713 18.154 -10.957 1.00 60.94 97 TRP A CA 1
ATOM 788 C C . TRP A 1 97 ? 3.392 17.727 -12.402 1.00 60.94 97 TRP A C 1
ATOM 790 O O . TRP A 1 97 ? 4.181 18.025 -13.301 1.00 60.94 97 TRP A O 1
ATOM 800 N N . THR A 1 98 ? 2.268 17.035 -12.629 1.00 48.50 98 THR A N 1
ATOM 801 C CA . THR A 1 98 ? 1.768 16.599 -13.950 1.00 48.50 98 THR A CA 1
ATOM 802 C C . THR A 1 98 ? 0.495 17.334 -14.326 1.00 48.50 98 THR A C 1
ATOM 804 O O . THR A 1 98 ? 0.394 17.772 -15.491 1.00 48.50 98 THR A O 1
#

InterPro domains:
  IPR002073 3'5'-cyclic nucleotide phosphodiesterase, catalytic domain [PF00233] (1-95)
  IPR002073 3'5'-cyclic nucleotide phosphodiesterase, catalytic domain [PS51845] (1-98)
  IPR036971 3'5'-cyclic nucleotide phosphodiesterase, catalytic domain superfamily [G3DSA:1.10.1300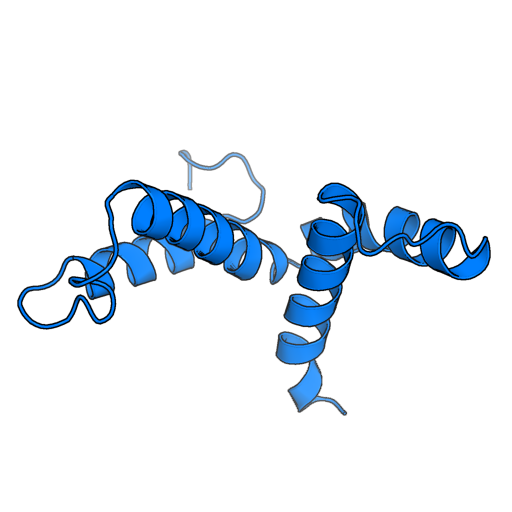.10] (1-98)